Protein AF-A0A820P5U3-F1 (afdb_monomer_lite)

Secondary structure (DSSP, 8-state):
-EEEEEEEEE-TTSPEEEEEEEEETTTTEEEEEETTTTEEEEEE-SS---SS--TTPEEEEEEEEEETTEEEEEEEEEEEETTEEEEEEEETTTT--EEE--B----S--

Radius of gyration: 18.14 Å; chains: 1; bounding box: 48×29×45 Å

Structure (mmCIF, N/CA/C/O backbone):
data_AF-A0A820P5U3-F1
#
_entry.id   AF-A0A820P5U3-F1
#
loop_
_atom_site.group_PDB
_atom_site.id
_atom_site.type_symbol
_atom_site.label_atom_id
_atom_site.label_alt_id
_atom_site.label_comp_id
_atom_site.label_asym_id
_atom_site.label_entity_id
_atom_site.label_seq_id
_atom_site.pdbx_PDB_ins_code
_atom_site.Cartn_x
_atom_site.Cartn_y
_atom_site.Cartn_z
_atom_site.occupancy
_atom_site.B_iso_or_equiv
_atom_site.auth_seq_id
_atom_site.auth_comp_id
_atom_site.auth_asym_id
_atom_site.auth_atom_id
_atom_site.pdbx_PDB_model_num
ATOM 1 N N . MET A 1 1 ? -7.192 -11.761 3.696 1.00 58.06 1 MET A N 1
ATOM 2 C CA . MET A 1 1 ? -6.515 -11.404 4.955 1.00 58.06 1 MET A CA 1
ATOM 3 C C . MET A 1 1 ? -7.489 -10.558 5.762 1.00 58.06 1 MET A C 1
ATOM 5 O O . MET A 1 1 ? -8.264 -9.839 5.138 1.00 58.06 1 MET A O 1
ATOM 9 N N . VAL A 1 2 ? -7.524 -10.719 7.084 1.00 68.44 2 VAL A N 1
ATOM 10 C CA . VAL A 1 2 ? -8.300 -9.844 7.976 1.00 68.44 2 VAL A CA 1
ATOM 11 C C . VAL A 1 2 ? -7.289 -8.987 8.720 1.00 68.44 2 VAL A C 1
ATOM 13 O O . VAL A 1 2 ? -6.405 -9.534 9.375 1.00 68.44 2 VAL A O 1
ATOM 16 N N . GLY A 1 3 ? -7.370 -7.675 8.534 1.00 69.56 3 GLY A N 1
ATOM 17 C CA . GLY A 1 3 ? -6.572 -6.695 9.260 1.00 69.56 3 GLY A CA 1
ATOM 18 C C . GLY A 1 3 ? -7.402 -6.088 10.383 1.00 69.56 3 GLY A C 1
ATOM 19 O O . GLY A 1 3 ? -8.605 -5.895 10.227 1.00 69.56 3 GLY A O 1
ATOM 20 N N . MET A 1 4 ? -6.768 -5.791 11.512 1.00 78.75 4 MET A N 1
ATOM 21 C CA . MET A 1 4 ? -7.403 -5.076 12.615 1.00 78.75 4 MET A CA 1
ATOM 22 C C . MET A 1 4 ? -6.467 -3.974 13.087 1.00 78.75 4 MET A C 1
ATOM 24 O O . MET A 1 4 ? -5.281 -4.220 13.313 1.00 78.75 4 MET A O 1
ATOM 28 N N . ARG A 1 5 ? -6.998 -2.761 13.225 1.00 79.75 5 ARG A N 1
ATOM 29 C CA . ARG A 1 5 ? -6.281 -1.610 13.775 1.00 79.75 5 ARG A CA 1
ATOM 30 C C . ARG A 1 5 ? -7.189 -0.916 14.780 1.00 79.75 5 ARG A C 1
ATOM 32 O O . ARG A 1 5 ? -8.367 -0.713 14.507 1.00 79.75 5 ARG A O 1
ATOM 39 N N . GLY A 1 6 ? -6.640 -0.576 15.937 1.00 78.44 6 GLY A N 1
ATOM 40 C CA . GLY A 1 6 ? -7.326 0.207 16.960 1.00 78.44 6 GLY A CA 1
ATOM 41 C C . GLY A 1 6 ? -6.643 1.556 17.109 1.00 78.44 6 GLY A C 1
ATOM 42 O O . GLY A 1 6 ? -5.413 1.623 17.125 1.00 78.44 6 GLY A O 1
ATOM 43 N N . VAL A 1 7 ? -7.432 2.620 17.217 1.00 76.50 7 VAL A N 1
ATOM 44 C CA . VAL A 1 7 ? -6.942 3.946 17.591 1.00 76.50 7 VAL A CA 1
ATOM 45 C C . VAL A 1 7 ? -7.698 4.382 18.835 1.00 76.50 7 VAL A C 1
ATOM 47 O O . VAL A 1 7 ? -8.921 4.505 18.826 1.00 76.50 7 VAL A O 1
ATOM 50 N N . SER A 1 8 ? -6.951 4.626 19.906 1.00 78.31 8 SER A N 1
ATOM 51 C CA . SER A 1 8 ? -7.457 5.371 21.050 1.00 78.31 8 SER A CA 1
ATOM 52 C C . SER A 1 8 ? -7.161 6.846 20.834 1.00 78.31 8 SER A C 1
ATOM 54 O O . SER A 1 8 ? -6.002 7.214 20.636 1.00 78.31 8 SER A O 1
ATOM 56 N N . PHE A 1 9 ? -8.177 7.694 20.918 1.00 73.25 9 PHE A N 1
ATOM 57 C CA . PHE A 1 9 ? -8.007 9.140 20.851 1.00 73.25 9 PHE A CA 1
ATOM 58 C C . PHE A 1 9 ? -8.784 9.821 21.973 1.00 73.25 9 PHE A C 1
ATOM 60 O O . PHE A 1 9 ? -9.747 9.287 22.517 1.00 73.25 9 PHE A O 1
ATOM 67 N N . THR A 1 10 ? -8.333 11.016 22.336 1.00 72.12 10 THR A N 1
ATOM 68 C CA . THR A 1 10 ? -9.000 11.855 23.328 1.00 72.12 10 THR A CA 1
ATOM 69 C C . THR A 1 10 ? -9.474 13.105 22.612 1.00 72.12 10 THR A C 1
ATOM 71 O O . THR A 1 10 ? -8.651 13.882 22.126 1.00 72.12 10 THR A O 1
ATOM 74 N N . ILE A 1 11 ? -10.788 13.302 22.532 1.00 69.06 11 ILE A N 1
ATOM 75 C CA . ILE A 1 11 ? -11.342 14.579 22.081 1.00 69.06 11 ILE A CA 1
ATOM 76 C C . ILE A 1 11 ? -11.188 15.572 23.248 1.00 69.06 11 ILE A C 1
ATOM 78 O O . ILE A 1 11 ? -11.512 15.218 24.386 1.00 69.06 11 ILE A O 1
ATOM 82 N N . PRO A 1 12 ? -10.667 16.795 23.029 1.00 64.12 12 PRO A N 1
ATOM 83 C CA . PRO A 1 12 ? -10.540 17.787 24.093 1.00 64.12 12 PRO A CA 1
ATOM 84 C C . PRO A 1 12 ? -11.873 17.991 24.829 1.00 64.12 12 PRO A C 1
ATOM 86 O O . PRO A 1 12 ? -12.902 18.218 24.198 1.00 64.12 12 PRO A O 1
ATOM 89 N N . ASN A 1 13 ? -11.842 17.916 26.163 1.00 72.75 13 ASN A N 1
ATOM 90 C CA . ASN A 1 13 ? -13.011 17.978 27.057 1.00 72.75 13 ASN A CA 1
ATOM 91 C C . ASN A 1 13 ? -14.000 16.797 26.962 1.00 72.75 13 ASN A C 1
ATOM 93 O O . ASN A 1 13 ? -15.119 16.910 27.461 1.00 72.75 13 ASN A O 1
ATOM 97 N N . GLN A 1 14 ? -13.610 15.665 26.374 1.00 68.88 14 GLN A N 1
ATOM 98 C CA . GLN A 1 14 ? -14.405 14.434 26.378 1.00 68.88 14 GLN A CA 1
ATOM 99 C C . GLN A 1 14 ? -13.619 13.246 26.944 1.00 68.88 14 GLN A C 1
ATOM 101 O O . GLN A 1 14 ? -12.411 13.315 27.186 1.00 68.88 14 GLN A O 1
ATOM 106 N N . GLN A 1 15 ? -14.339 12.152 27.198 1.00 72.31 15 GLN A N 1
ATOM 107 C CA . GLN A 1 15 ? -13.735 10.880 27.569 1.00 72.31 15 GLN A CA 1
ATOM 108 C C . GLN A 1 15 ? -12.854 10.345 26.432 1.00 72.31 15 GLN A C 1
ATOM 110 O O . GLN A 1 15 ? -13.000 10.706 25.266 1.00 72.31 15 GLN A O 1
ATOM 115 N N . LYS A 1 16 ? -11.891 9.502 26.806 1.00 75.56 16 LYS A N 1
ATOM 116 C CA . LYS A 1 16 ? -11.066 8.760 25.857 1.00 75.56 16 LYS A CA 1
ATOM 117 C C . LYS A 1 16 ? -11.971 7.802 25.080 1.00 75.56 16 LYS A C 1
ATOM 119 O O . LYS A 1 16 ? -12.568 6.939 25.715 1.00 75.56 16 LYS A O 1
ATOM 124 N N . SER A 1 17 ? -11.979 7.921 23.757 1.00 75.88 17 SER A N 1
ATOM 125 C CA . SER A 1 17 ? -12.709 7.024 22.865 1.00 75.88 17 SER A CA 1
ATOM 126 C C . SER A 1 17 ? -11.787 5.999 22.230 1.00 75.88 17 SER A C 1
ATOM 128 O O . SER A 1 17 ? -10.643 6.296 21.861 1.00 75.88 17 SER A O 1
ATOM 130 N N . ASN A 1 18 ? -12.303 4.781 22.089 1.00 83.75 18 ASN A N 1
ATOM 131 C CA . ASN A 1 18 ? -11.656 3.712 21.344 1.00 83.75 18 ASN A CA 1
ATOM 132 C C . ASN A 1 18 ? -12.455 3.423 20.078 1.00 83.75 18 ASN A C 1
ATOM 134 O O . ASN A 1 18 ? -13.638 3.082 20.131 1.00 83.75 18 ASN A O 1
ATOM 138 N N . LEU A 1 19 ? -11.771 3.514 18.942 1.00 85.94 19 LEU A N 1
ATOM 139 C CA . LEU A 1 19 ? -12.329 3.156 17.652 1.00 85.94 19 LEU A CA 1
ATOM 140 C C . LEU A 1 19 ? -11.510 2.021 17.044 1.00 85.94 19 LEU A C 1
ATOM 142 O O . LEU A 1 19 ? -10.288 2.117 16.896 1.00 85.94 19 LEU A O 1
ATOM 146 N N . TRP A 1 20 ? -12.197 0.943 16.682 1.00 86.44 20 TRP A N 1
ATOM 147 C CA . TRP A 1 20 ? -11.599 -0.199 16.002 1.00 86.44 20 TRP A CA 1
ATOM 148 C C . TRP A 1 20 ? -12.031 -0.232 14.553 1.00 86.44 20 TRP A C 1
ATOM 150 O O . TRP A 1 20 ? -13.212 -0.097 14.246 1.00 86.44 20 TRP A O 1
ATOM 160 N N . ILE A 1 21 ? -11.074 -0.478 13.670 1.00 85.12 21 ILE A N 1
ATOM 161 C CA . ILE A 1 21 ? -11.311 -0.712 12.254 1.00 85.12 21 ILE A CA 1
ATOM 162 C C . ILE A 1 21 ? -10.873 -2.142 11.953 1.00 85.12 21 ILE A C 1
ATOM 164 O O . ILE A 1 21 ? -9.707 -2.508 12.135 1.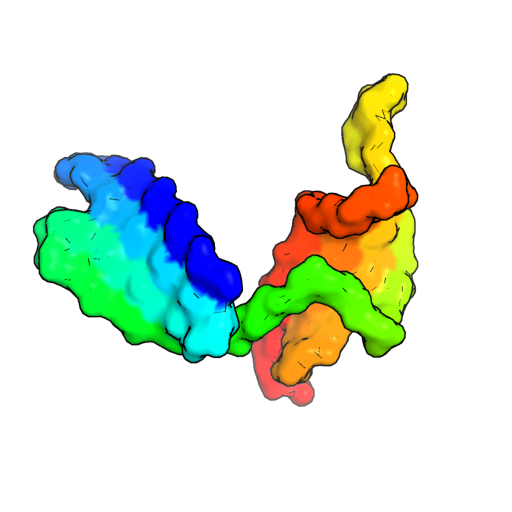00 85.12 21 ILE A O 1
ATOM 168 N N . ILE A 1 22 ? -11.823 -2.959 11.508 1.00 86.31 22 ILE A N 1
ATOM 169 C CA . ILE A 1 22 ? -11.602 -4.335 11.068 1.00 86.31 22 ILE A CA 1
ATOM 170 C C . ILE A 1 22 ? -11.831 -4.384 9.565 1.00 86.31 22 ILE A C 1
ATOM 172 O O . ILE A 1 22 ? -12.936 -4.138 9.087 1.00 86.31 22 ILE A O 1
ATOM 176 N N . GLU A 1 23 ? -10.802 -4.752 8.818 1.00 82.88 23 GLU A N 1
ATOM 177 C CA . GLU A 1 23 ? -10.837 -4.810 7.361 1.00 82.88 23 GLU A CA 1
ATOM 178 C C . GLU A 1 23 ? -10.782 -6.267 6.908 1.00 82.88 23 GLU A C 1
ATOM 180 O O . GLU A 1 23 ? -9.786 -6.971 7.097 1.00 82.88 23 GLU A O 1
ATOM 185 N N . ASN A 1 24 ? -11.856 -6.739 6.278 1.00 79.19 24 ASN A N 1
ATOM 186 C CA . ASN A 1 24 ? -11.890 -8.034 5.620 1.00 79.19 24 ASN A CA 1
ATOM 187 C C . ASN A 1 24 ? -11.696 -7.855 4.114 1.00 79.19 24 ASN A C 1
ATOM 189 O O . ASN A 1 24 ? -12.638 -7.662 3.342 1.00 79.19 24 ASN A O 1
ATOM 193 N N . ILE A 1 25 ? -10.441 -8.005 3.699 1.00 72.44 25 ILE A N 1
ATOM 194 C CA . ILE A 1 25 ? -10.008 -7.855 2.308 1.00 72.44 25 ILE A CA 1
ATOM 195 C C . ILE A 1 25 ? -10.658 -8.903 1.395 1.00 72.44 25 ILE A C 1
ATOM 197 O O . ILE A 1 25 ? -10.928 -8.622 0.232 1.00 72.44 25 ILE A O 1
ATOM 201 N N . LYS A 1 26 ? -10.939 -10.115 1.903 1.00 69.62 26 LYS A N 1
ATOM 202 C CA . LYS A 1 26 ? -11.558 -11.175 1.084 1.00 69.62 26 LYS A CA 1
ATOM 203 C C . LYS A 1 26 ? -12.976 -10.797 0.663 1.00 69.62 26 LYS A C 1
ATOM 205 O O . LYS A 1 26 ? -13.395 -11.142 -0.434 1.00 69.62 26 LYS A O 1
ATOM 210 N N . THR A 1 27 ? -13.700 -10.113 1.544 1.00 77.56 27 THR A N 1
ATOM 211 C CA . THR A 1 27 ? -15.097 -9.732 1.320 1.00 77.56 27 THR A CA 1
ATOM 212 C C . THR A 1 27 ? -15.256 -8.277 0.878 1.00 77.56 27 THR A C 1
ATOM 214 O O . THR A 1 27 ? -16.376 -7.862 0.597 1.00 77.56 27 THR A O 1
ATOM 217 N N . GLY A 1 28 ? -14.171 -7.493 0.854 1.00 74.31 28 GLY A N 1
ATOM 218 C CA . GLY A 1 28 ? -14.213 -6.056 0.571 1.00 74.31 28 GLY A CA 1
ATOM 219 C C . GLY A 1 28 ? -15.051 -5.284 1.592 1.00 74.31 28 GLY A C 1
ATOM 220 O O . GLY A 1 28 ? -15.789 -4.381 1.213 1.00 74.31 28 GLY A O 1
ATOM 221 N N . GLN A 1 29 ? -15.014 -5.687 2.865 1.00 83.38 29 GLN A N 1
ATOM 222 C CA . GLN A 1 29 ? -15.827 -5.083 3.927 1.00 83.38 29 GLN A CA 1
ATOM 223 C C . GLN A 1 29 ? -14.937 -4.483 5.008 1.00 83.38 29 GLN A C 1
ATOM 225 O O . GLN A 1 29 ? -13.978 -5.130 5.430 1.00 83.38 29 GLN A O 1
ATOM 230 N N . THR A 1 30 ? -15.321 -3.312 5.500 1.00 86.25 30 THR A N 1
ATOM 231 C CA . THR A 1 30 ? -14.764 -2.693 6.700 1.00 86.25 30 THR A CA 1
ATOM 232 C C . THR A 1 30 ? -15.839 -2.598 7.767 1.00 86.25 30 THR A C 1
ATOM 234 O O . THR A 1 30 ? -16.998 -2.287 7.485 1.00 86.25 30 THR A O 1
ATOM 237 N N . TYR A 1 31 ? -15.443 -2.877 9.001 1.00 88.62 31 TYR A N 1
ATOM 238 C CA . TYR A 1 31 ? -16.267 -2.716 10.183 1.00 88.62 31 TYR A CA 1
ATOM 239 C C . TYR A 1 31 ? -15.601 -1.704 11.100 1.00 88.62 31 TYR A C 1
ATOM 241 O O . TYR A 1 31 ? -14.453 -1.898 11.499 1.00 88.62 31 TYR A O 1
ATOM 249 N N . THR A 1 32 ? -16.329 -0.649 11.440 1.00 89.62 32 THR A N 1
ATOM 250 C CA . THR A 1 32 ? -15.908 0.338 12.430 1.00 89.62 32 THR A CA 1
ATOM 251 C C . THR A 1 32 ? -16.680 0.082 13.712 1.00 89.62 32 THR A C 1
ATOM 253 O O . THR A 1 32 ? -17.911 0.118 13.702 1.00 89.62 32 THR A O 1
ATOM 256 N N . ILE A 1 33 ? -15.977 -0.207 14.801 1.00 91.62 33 ILE A N 1
ATOM 257 C CA . ILE A 1 33 ? -16.566 -0.405 16.125 1.00 91.62 33 ILE A CA 1
ATOM 258 C C . ILE A 1 33 ? -16.221 0.814 16.966 1.00 91.62 33 ILE A C 1
ATOM 260 O O . ILE A 1 33 ? -15.046 1.091 17.208 1.00 91.62 33 ILE A O 1
ATOM 264 N N . ASP A 1 34 ? -17.260 1.516 17.393 1.00 88.94 34 ASP A N 1
ATOM 265 C CA . ASP A 1 34 ? -17.185 2.578 18.385 1.00 88.94 34 ASP A CA 1
ATOM 266 C C . ASP A 1 34 ? -17.547 1.967 19.744 1.00 88.94 34 ASP A C 1
ATOM 268 O O . ASP A 1 34 ? -18.691 1.544 19.959 1.00 88.94 34 ASP A O 1
ATOM 272 N N . GLU A 1 35 ? -16.556 1.833 20.631 1.00 86.62 35 GLU A N 1
ATOM 273 C CA . GLU A 1 35 ? -16.768 1.207 21.942 1.00 86.62 35 GLU A CA 1
ATOM 274 C C . GLU A 1 35 ? -17.633 2.059 22.872 1.00 86.62 35 GLU A C 1
ATOM 276 O O . GLU A 1 35 ? -18.381 1.502 23.681 1.00 86.62 35 GLU A O 1
ATOM 281 N N . ASP A 1 36 ? -17.573 3.382 22.733 1.00 84.12 36 ASP A N 1
ATOM 282 C CA . ASP A 1 36 ? -18.270 4.311 23.618 1.00 84.12 36 ASP A CA 1
ATOM 283 C C . ASP A 1 36 ? -19.754 4.362 23.270 1.00 84.12 36 ASP A C 1
ATOM 285 O O . ASP A 1 36 ? -20.620 4.240 24.140 1.00 84.12 36 ASP A O 1
ATOM 289 N N . GLU A 1 37 ? -20.062 4.465 21.975 1.00 85.38 37 GLU A N 1
ATOM 290 C CA . GLU A 1 37 ? -21.441 4.443 21.494 1.00 85.38 37 GLU A CA 1
ATOM 291 C C . GLU A 1 37 ? -22.035 3.027 21.452 1.00 85.38 37 GLU A C 1
ATOM 293 O O . GLU A 1 37 ? -23.241 2.872 21.240 1.00 85.38 37 GLU A O 1
ATOM 298 N N . LYS A 1 38 ? -21.208 1.987 21.643 1.00 87.56 38 LYS A N 1
ATOM 299 C CA . LYS A 1 38 ? -21.562 0.569 21.446 1.00 87.56 38 LYS A CA 1
ATOM 300 C C . LYS A 1 38 ? -22.186 0.311 20.075 1.00 87.56 38 LYS A C 1
ATOM 302 O O . LYS A 1 38 ? -23.125 -0.479 19.939 1.00 87.56 38 LYS A O 1
ATOM 307 N N . LYS A 1 39 ? -21.671 0.985 19.047 1.00 90.12 39 LYS A N 1
ATOM 308 C CA . LYS A 1 39 ? -22.166 0.875 17.673 1.00 90.12 39 LYS A CA 1
ATOM 309 C C . LYS A 1 39 ? -21.145 0.202 16.776 1.00 90.12 39 LYS A C 1
ATOM 311 O O . LYS A 1 39 ? -19.936 0.356 16.930 1.00 90.12 39 LYS A O 1
ATOM 316 N N . CYS A 1 40 ? -21.666 -0.534 15.802 1.00 90.94 40 CYS A N 1
ATOM 317 C CA . CYS A 1 40 ? -20.880 -1.126 14.736 1.00 90.94 40 CYS A CA 1
ATOM 318 C C . CYS A 1 40 ? -21.409 -0.620 13.398 1.00 90.94 40 CYS A C 1
ATOM 320 O O . CYS A 1 40 ? -22.589 -0.781 13.081 1.00 90.94 40 CYS A O 1
ATOM 322 N N . TYR A 1 41 ? -20.522 -0.020 12.619 1.00 90.44 41 TYR A N 1
ATOM 323 C CA . TYR A 1 41 ? -20.797 0.465 11.279 1.00 90.44 41 TYR A CA 1
ATOM 324 C C . TYR A 1 41 ? -20.132 -0.465 10.274 1.00 90.44 41 TYR A C 1
ATOM 326 O O . TYR A 1 41 ? -18.988 -0.874 10.462 1.00 90.44 41 TYR A O 1
ATOM 334 N N . LYS A 1 42 ? -20.844 -0.795 9.19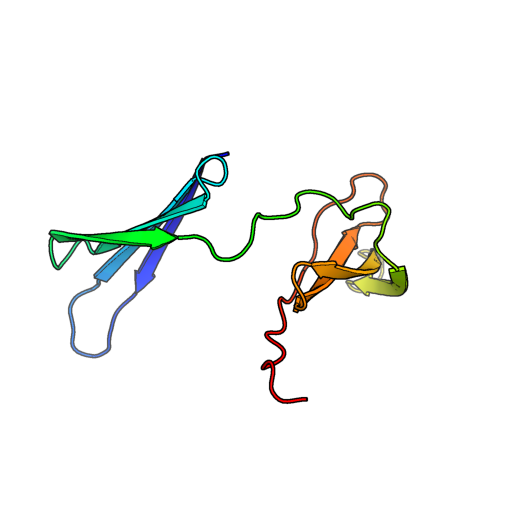9 1.00 91.44 42 LYS A N 1
ATOM 335 C CA . LYS A 1 42 ? -20.337 -1.626 8.108 1.00 91.44 42 LYS A CA 1
ATOM 336 C C . LYS A 1 42 ? -20.274 -0.793 6.836 1.00 91.44 42 LYS A C 1
ATOM 338 O O . LYS A 1 42 ? -21.272 -0.183 6.459 1.00 91.44 42 LYS A O 1
ATOM 343 N N . SER A 1 43 ? -19.132 -0.808 6.163 1.00 85.62 43 SER A N 1
ATOM 344 C CA . SER A 1 43 ? -18.930 -0.155 4.871 1.00 85.62 43 SER A CA 1
ATOM 345 C C . SER A 1 43 ? -18.197 -1.076 3.897 1.00 85.62 43 SER A C 1
ATOM 347 O O . SER A 1 43 ? -17.533 -2.038 4.287 1.00 85.62 43 SER A O 1
ATOM 349 N N . SER A 1 44 ? -18.341 -0.806 2.602 1.00 82.19 44 SER A N 1
ATOM 350 C CA . SER A 1 44 ? -17.537 -1.452 1.566 1.00 82.19 44 SER A CA 1
ATOM 351 C C . SER A 1 44 ? -16.162 -0.798 1.483 1.00 82.19 44 SER A C 1
ATOM 353 O O . SER A 1 44 ? -16.065 0.429 1.498 1.00 82.19 44 SER A O 1
ATOM 355 N N . ILE A 1 45 ? -15.114 -1.603 1.324 1.00 71.25 45 ILE A N 1
ATOM 356 C CA . ILE A 1 45 ? -13.784 -1.103 0.975 1.00 71.25 45 ILE A CA 1
ATOM 357 C C . ILE A 1 45 ? -13.833 -0.717 -0.509 1.00 71.25 45 ILE A C 1
ATOM 359 O O . ILE A 1 45 ? -14.064 -1.602 -1.336 1.00 71.25 45 ILE A O 1
ATOM 363 N N . PRO A 1 46 ? -13.623 0.562 -0.867 1.00 60.28 46 PRO A N 1
ATOM 364 C CA . PRO A 1 46 ? -13.712 0.999 -2.258 1.00 60.28 46 PRO A CA 1
ATOM 365 C C . PRO A 1 46 ? -12.589 0.426 -3.134 1.00 60.28 46 PRO A C 1
ATOM 367 O O . PRO A 1 46 ? -12.716 0.420 -4.350 1.00 60.28 46 PRO A O 1
ATOM 370 N N . ILE A 1 47 ? -11.496 -0.066 -2.542 1.00 59.88 47 ILE A N 1
ATOM 371 C CA . ILE A 1 47 ? -10.300 -0.487 -3.275 1.00 59.88 47 ILE A CA 1
ATOM 372 C C . ILE A 1 47 ? -9.792 -1.810 -2.704 1.00 59.88 47 ILE A C 1
ATOM 374 O O . ILE A 1 47 ? -9.457 -1.908 -1.523 1.00 59.88 47 ILE A O 1
ATOM 378 N N . LYS A 1 48 ? -9.703 -2.850 -3.540 1.00 56.06 48 LYS A N 1
ATOM 379 C CA . LYS A 1 48 ? -8.981 -4.066 -3.151 1.00 56.06 48 LYS A CA 1
ATOM 380 C C . LYS A 1 48 ? -7.510 -3.691 -2.949 1.00 56.06 48 LYS A C 1
ATOM 382 O O . LYS A 1 48 ? -6.907 -3.188 -3.894 1.00 56.06 48 LYS A O 1
ATOM 387 N N . PRO A 1 49 ? -6.909 -3.945 -1.775 1.00 54.41 49 PRO A N 1
ATOM 388 C CA . PRO A 1 49 ? -5.485 -3.724 -1.601 1.00 54.41 49 PRO A CA 1
ATOM 389 C C . PRO A 1 49 ? -4.737 -4.582 -2.613 1.00 54.41 49 PRO A C 1
ATOM 391 O O . PRO A 1 49 ? -4.878 -5.810 -2.646 1.00 54.41 49 PRO A O 1
ATOM 394 N N . VAL A 1 50 ? -3.971 -3.918 -3.471 1.00 55.62 50 VAL A N 1
ATOM 395 C CA . VAL A 1 50 ? -3.078 -4.600 -4.392 1.00 55.62 50 VAL A CA 1
ATOM 396 C C . VAL A 1 50 ? -1.827 -4.935 -3.593 1.00 55.62 50 VAL A C 1
ATOM 398 O O . VAL A 1 50 ? -1.030 -4.065 -3.260 1.00 55.62 50 VAL A O 1
ATOM 401 N N . ASN A 1 51 ? -1.702 -6.203 -3.205 1.00 57.06 51 ASN A N 1
ATOM 402 C CA . ASN A 1 51 ? -0.583 -6.674 -2.382 1.00 57.06 51 ASN A CA 1
ATOM 403 C C . ASN A 1 51 ? 0.752 -6.709 -3.144 1.00 57.06 51 ASN A C 1
ATOM 405 O O . ASN A 1 51 ? 1.796 -6.924 -2.535 1.00 57.06 51 ASN A O 1
ATOM 409 N N . CYS A 1 52 ? 0.720 -6.538 -4.464 1.00 68.62 52 CYS A N 1
ATOM 410 C CA . CYS A 1 52 ? 1.883 -6.579 -5.338 1.00 68.62 52 CYS A CA 1
ATOM 411 C C . CYS A 1 52 ? 1.769 -5.467 -6.381 1.00 68.62 52 CYS A C 1
ATOM 413 O O . CYS A 1 52 ? 0.666 -5.037 -6.708 1.00 68.62 52 CYS A O 1
ATOM 415 N N . ILE A 1 53 ? 2.892 -5.021 -6.936 1.00 78.19 53 ILE A N 1
ATOM 416 C CA . ILE A 1 53 ? 2.859 -4.172 -8.128 1.00 78.19 53 ILE A CA 1
ATOM 417 C C . ILE A 1 53 ? 2.329 -5.039 -9.281 1.00 78.19 53 ILE A C 1
ATOM 419 O O . ILE A 1 53 ? 2.899 -6.103 -9.522 1.00 78.19 53 ILE A O 1
ATOM 423 N N . PRO A 1 54 ? 1.230 -4.658 -9.952 1.00 77.75 54 PRO A N 1
ATOM 424 C CA . PRO A 1 54 ? 0.705 -5.437 -11.066 1.00 77.75 54 PRO A CA 1
ATOM 425 C C . PRO A 1 54 ? 1.605 -5.294 -12.297 1.00 77.75 54 PRO A C 1
ATOM 427 O O . PRO A 1 54 ? 2.212 -4.246 -12.498 1.00 77.75 54 PRO A O 1
ATOM 430 N N . ASP A 1 55 ? 1.615 -6.299 -13.174 1.00 83.00 55 ASP A N 1
ATOM 431 C CA . ASP A 1 55 ? 2.421 -6.286 -14.410 1.00 83.00 55 ASP A CA 1
ATOM 432 C C . ASP A 1 55 ? 2.047 -5.142 -15.368 1.00 83.00 55 ASP A C 1
ATOM 434 O O . ASP A 1 55 ? 2.831 -4.747 -16.227 1.00 83.00 55 ASP A O 1
ATOM 438 N N . THR A 1 56 ? 0.841 -4.589 -15.221 1.00 84.69 56 THR A N 1
ATOM 439 C CA . THR A 1 56 ? 0.354 -3.431 -15.982 1.00 84.69 56 THR A CA 1
ATOM 440 C C . THR A 1 56 ? 0.836 -2.093 -15.422 1.00 84.69 56 THR A C 1
ATOM 442 O O . THR A 1 56 ? 0.503 -1.044 -15.976 1.00 84.69 56 THR A O 1
ATOM 445 N N . ALA A 1 57 ? 1.551 -2.089 -14.295 1.00 87.06 57 ALA A N 1
ATOM 446 C CA . ALA A 1 57 ? 2.070 -0.867 -13.709 1.00 87.06 57 ALA A CA 1
ATOM 447 C C . ALA A 1 57 ? 3.185 -0.281 -14.579 1.00 87.06 57 ALA A C 1
ATOM 449 O O . ALA A 1 57 ? 3.989 -0.990 -15.179 1.00 87.06 57 ALA A O 1
ATOM 450 N N . THR A 1 58 ? 3.260 1.044 -14.611 1.00 91.88 58 THR A N 1
ATOM 451 C CA . THR A 1 58 ? 4.317 1.755 -15.325 1.00 91.88 58 THR A CA 1
ATOM 452 C C . THR A 1 58 ? 5.338 2.279 -14.328 1.00 91.88 58 THR A C 1
ATOM 454 O O . THR A 1 58 ? 4.994 2.940 -13.343 1.00 91.88 58 THR A O 1
ATOM 457 N N . TYR A 1 59 ? 6.607 1.973 -14.586 1.00 92.25 59 TYR A N 1
ATOM 458 C CA . TYR A 1 59 ? 7.720 2.464 -13.785 1.00 92.25 59 TYR A CA 1
ATOM 459 C C . TYR A 1 59 ? 7.819 3.988 -13.889 1.00 92.25 59 TYR A C 1
ATOM 461 O O . TYR A 1 59 ? 7.769 4.541 -14.988 1.00 92.25 59 TYR A O 1
ATOM 469 N N . LEU A 1 60 ? 7.989 4.661 -12.750 1.00 91.88 60 LEU A N 1
ATOM 470 C CA . LEU A 1 60 ? 8.208 6.107 -12.712 1.00 91.88 60 LEU A CA 1
ATOM 471 C C . LEU A 1 60 ? 9.668 6.446 -12.466 1.00 91.88 60 LEU A C 1
ATOM 473 O O . LEU A 1 60 ? 10.323 7.061 -13.302 1.00 91.88 60 LEU A O 1
ATOM 477 N N . HIS A 1 61 ? 10.159 6.092 -11.283 1.00 91.62 61 HIS A N 1
ATOM 478 C CA . HIS A 1 61 ? 11.475 6.507 -10.815 1.00 91.62 61 HIS A CA 1
ATOM 479 C C . HIS A 1 61 ? 11.932 5.661 -9.629 1.00 91.62 61 HIS A C 1
ATOM 481 O O . HIS A 1 61 ? 11.130 4.983 -8.979 1.00 91.62 61 HIS A O 1
ATOM 487 N N . SER A 1 62 ? 13.227 5.763 -9.344 1.00 93.25 62 SER A N 1
ATOM 488 C CA . SER A 1 62 ? 13.870 5.183 -8.174 1.00 93.25 62 SER A CA 1
ATOM 489 C C . SER A 1 62 ? 14.184 6.293 -7.174 1.00 93.25 62 SER A C 1
ATOM 491 O O . SER A 1 62 ? 14.471 7.428 -7.560 1.00 93.25 62 SER A O 1
ATOM 493 N N . SER A 1 63 ? 14.103 5.988 -5.887 1.00 90.38 63 SER A N 1
ATOM 494 C CA . SER A 1 63 ? 14.390 6.916 -4.797 1.00 90.38 63 SER A CA 1
ATOM 495 C C . SER A 1 63 ? 15.217 6.233 -3.723 1.00 90.38 63 SER A C 1
ATOM 497 O O . SER A 1 63 ? 15.095 5.032 -3.489 1.00 90.38 63 SER A O 1
ATOM 499 N N . THR A 1 64 ? 16.040 7.024 -3.045 1.00 91.62 64 THR A N 1
ATOM 500 C CA . THR A 1 64 ? 16.830 6.568 -1.906 1.00 91.62 64 THR A CA 1
ATOM 501 C C . THR A 1 64 ? 16.271 7.190 -0.636 1.00 91.62 64 THR A C 1
ATOM 503 O O . THR A 1 64 ? 16.215 8.412 -0.512 1.00 91.62 64 THR A O 1
ATOM 506 N N . TYR A 1 65 ? 15.870 6.349 0.310 1.00 85.38 65 TYR A N 1
ATOM 507 C CA . TYR A 1 65 ? 15.396 6.757 1.628 1.00 85.38 65 TYR A CA 1
ATOM 508 C C . TYR A 1 65 ? 16.489 6.532 2.669 1.00 85.38 65 TYR A C 1
ATOM 510 O O . TYR A 1 65 ? 17.153 5.499 2.651 1.00 85.38 65 TYR A O 1
ATOM 518 N N . GLY A 1 66 ? 16.648 7.466 3.605 1.00 86.44 66 GLY A N 1
ATOM 519 C CA . GLY A 1 66 ? 17.617 7.364 4.699 1.00 86.44 66 GLY A CA 1
ATOM 520 C C . GLY A 1 66 ? 18.811 8.309 4.557 1.00 86.44 66 GLY A C 1
ATOM 521 O O . GLY A 1 66 ? 18.776 9.259 3.778 1.00 86.44 66 GLY A O 1
ATOM 522 N N . TYR A 1 67 ? 19.849 8.087 5.364 1.00 88.06 67 TYR A N 1
ATOM 523 C CA . TYR A 1 67 ? 21.009 8.979 5.468 1.00 88.06 67 TYR A CA 1
ATOM 524 C C . TYR A 1 67 ? 22.290 8.196 5.777 1.00 88.06 67 TYR A C 1
ATOM 526 O O . TYR A 1 67 ? 22.268 7.246 6.565 1.00 88.06 67 TYR A O 1
ATOM 534 N N . GLY A 1 68 ? 23.411 8.615 5.179 1.00 88.00 68 GLY A N 1
ATOM 535 C CA . GLY A 1 68 ? 24.712 7.961 5.346 1.00 88.00 68 GLY A CA 1
ATOM 536 C C . GLY A 1 68 ? 24.669 6.498 4.909 1.00 88.00 68 GLY A C 1
ATOM 537 O O . GLY A 1 68 ? 24.143 6.189 3.844 1.00 88.00 68 GLY A O 1
ATOM 538 N N . ASP A 1 69 ? 25.166 5.606 5.758 1.00 89.50 69 ASP A N 1
ATOM 539 C CA . ASP A 1 69 ? 25.301 4.169 5.473 1.00 89.50 69 ASP A CA 1
ATOM 540 C C . ASP A 1 69 ? 23.972 3.402 5.609 1.00 89.50 69 ASP A C 1
ATOM 542 O O . ASP A 1 69 ? 23.895 2.206 5.330 1.00 89.50 69 ASP A O 1
ATOM 546 N N . LYS A 1 70 ? 22.909 4.074 6.069 1.00 86.19 70 LYS A N 1
ATOM 547 C CA . LYS A 1 70 ? 21.578 3.491 6.271 1.00 86.19 70 LYS A CA 1
ATOM 548 C C . LYS A 1 70 ? 20.633 4.011 5.204 1.00 86.19 70 LYS A C 1
ATOM 550 O O . LYS A 1 70 ? 19.805 4.885 5.465 1.00 86.19 70 LYS A O 1
ATOM 555 N N . GLN A 1 71 ? 20.801 3.483 3.998 1.00 88.88 71 GLN A N 1
ATOM 556 C CA . GLN A 1 71 ? 19.996 3.830 2.836 1.00 88.88 71 GLN A CA 1
ATOM 557 C C . GLN A 1 71 ? 19.190 2.630 2.348 1.00 88.88 71 GLN A C 1
ATOM 559 O O . GLN A 1 71 ? 19.675 1.502 2.328 1.00 88.88 71 GLN A O 1
ATOM 564 N N . ILE A 1 72 ? 17.960 2.899 1.929 1.00 87.50 72 ILE A N 1
ATOM 565 C CA . ILE A 1 72 ? 17.070 1.945 1.278 1.00 87.50 72 ILE A CA 1
ATOM 566 C C . ILE A 1 72 ? 16.804 2.480 -0.121 1.00 87.50 72 ILE A C 1
ATOM 568 O O . ILE A 1 72 ? 16.296 3.591 -0.276 1.00 87.50 72 ILE A O 1
ATOM 572 N N . MET A 1 73 ? 17.142 1.693 -1.139 1.00 91.44 73 MET A N 1
ATOM 573 C CA . MET A 1 73 ? 16.709 1.981 -2.501 1.00 91.44 73 MET A CA 1
ATOM 574 C C . MET A 1 73 ? 15.284 1.482 -2.697 1.00 91.44 73 MET A C 1
ATOM 576 O O . MET A 1 73 ? 14.934 0.382 -2.263 1.00 91.44 73 MET A O 1
ATOM 580 N N . ALA A 1 74 ? 14.478 2.278 -3.379 1.00 90.94 74 ALA A N 1
ATOM 581 C CA . ALA A 1 74 ? 13.082 1.992 -3.622 1.00 90.94 74 ALA A CA 1
ATOM 582 C C . ALA A 1 74 ? 12.702 2.354 -5.049 1.00 90.94 74 ALA A C 1
ATOM 584 O O . ALA A 1 74 ? 13.194 3.339 -5.594 1.00 90.94 74 ALA A O 1
ATOM 585 N N . ASP A 1 75 ? 11.778 1.596 -5.621 1.00 91.38 75 ASP A N 1
ATOM 586 C CA . ASP A 1 75 ? 11.208 1.884 -6.927 1.00 91.38 75 ASP A CA 1
ATOM 587 C C . ASP A 1 75 ? 9.741 2.250 -6.775 1.00 91.38 75 ASP A C 1
ATOM 589 O O . ASP A 1 75 ? 8.995 1.605 -6.035 1.00 91.38 75 ASP A O 1
ATOM 593 N N . THR A 1 76 ? 9.335 3.299 -7.484 1.00 89.12 76 THR A N 1
ATOM 594 C CA . THR A 1 76 ? 7.949 3.753 -7.513 1.00 89.12 76 THR A CA 1
ATOM 595 C C . THR A 1 76 ? 7.339 3.490 -8.875 1.00 89.12 76 THR A C 1
ATOM 597 O O . THR A 1 76 ? 7.911 3.826 -9.916 1.00 89.12 76 THR A O 1
ATOM 600 N N . TRP A 1 77 ? 6.138 2.940 -8.836 1.00 88.69 77 TRP A N 1
ATOM 601 C CA . TRP A 1 77 ? 5.315 2.601 -9.981 1.00 88.69 77 TRP A CA 1
ATOM 602 C C . TRP A 1 77 ? 3.982 3.324 -9.858 1.00 88.69 77 TRP A C 1
ATOM 604 O O . TRP A 1 77 ? 3.512 3.557 -8.741 1.00 88.69 77 TRP A O 1
ATOM 614 N N . TYR A 1 78 ? 3.358 3.652 -10.985 1.00 87.88 78 TYR A N 1
ATOM 615 C CA . TYR A 1 78 ? 1.944 4.017 -10.988 1.00 87.88 78 TYR A CA 1
ATOM 616 C C . TYR A 1 78 ? 1.112 2.962 -11.697 1.00 87.88 78 TYR A C 1
ATOM 618 O O . TYR A 1 78 ? 1.558 2.303 -12.638 1.00 87.88 78 TYR A O 1
ATOM 626 N N . VAL A 1 79 ? -0.122 2.824 -11.236 1.00 82.06 79 VAL A N 1
ATOM 627 C CA . VAL A 1 79 ? -1.126 1.947 -11.818 1.00 82.06 79 VAL A CA 1
ATOM 628 C C . VAL A 1 79 ? -2.456 2.684 -11.862 1.00 82.06 79 VAL A C 1
ATOM 630 O O . VAL A 1 79 ? -2.843 3.358 -10.910 1.00 82.06 79 VAL A O 1
ATOM 633 N N . ASN A 1 80 ? -3.160 2.556 -12.981 1.00 79.38 80 ASN A N 1
ATOM 634 C CA . ASN A 1 80 ? -4.545 2.983 -13.086 1.00 79.38 80 ASN A CA 1
ATOM 635 C C . ASN A 1 80 ? -5.445 1.792 -12.730 1.00 79.38 80 ASN A C 1
ATOM 637 O O . ASN A 1 80 ? -5.409 0.771 -13.417 1.00 79.38 80 ASN A O 1
ATOM 641 N N . ILE A 1 81 ? -6.198 1.905 -11.637 1.00 73.44 81 ILE A N 1
ATOM 642 C CA . ILE A 1 81 ? -7.164 0.897 -11.191 1.00 73.44 81 ILE A CA 1
ATOM 643 C C . ILE A 1 81 ? -8.516 1.585 -11.137 1.00 73.44 81 ILE A C 1
ATOM 645 O O . ILE A 1 81 ? -8.675 2.540 -10.384 1.00 73.44 81 ILE A O 1
ATOM 649 N N . ASP A 1 82 ? -9.473 1.108 -11.932 1.00 73.00 82 ASP A N 1
ATOM 650 C CA . ASP A 1 82 ? -10.844 1.628 -11.947 1.00 73.00 82 ASP A CA 1
ATOM 651 C C . ASP A 1 82 ? -10.907 3.164 -12.092 1.00 73.00 82 ASP A C 1
ATOM 653 O O . ASP A 1 82 ? -11.657 3.835 -11.392 1.00 73.00 82 ASP A O 1
ATOM 657 N N . GLN A 1 83 ? -10.096 3.723 -13.005 1.00 75.31 83 GLN A N 1
ATOM 658 C CA . GLN A 1 83 ? -9.959 5.167 -13.278 1.00 75.31 83 GLN A CA 1
ATOM 659 C C . GLN A 1 83 ? -9.269 5.981 -12.170 1.00 75.31 83 GLN A C 1
AT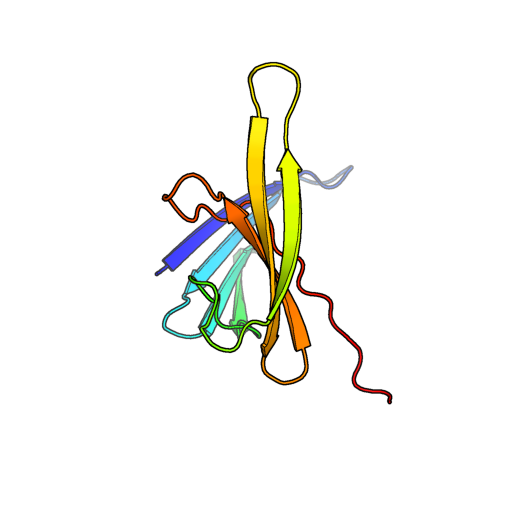OM 661 O O . GLN A 1 83 ? -9.140 7.198 -12.290 1.00 75.31 83 GLN A O 1
ATOM 666 N N . VAL A 1 84 ? -8.760 5.325 -11.126 1.00 70.50 84 VAL A N 1
ATOM 667 C CA . VAL A 1 84 ? -7.996 5.956 -10.048 1.00 70.50 84 VAL A CA 1
ATOM 668 C C . VAL A 1 84 ? -6.507 5.690 -10.242 1.00 70.50 84 VAL A C 1
ATOM 670 O O . VAL A 1 84 ? -6.059 4.541 -10.341 1.00 70.50 84 VAL A O 1
ATOM 673 N N . IL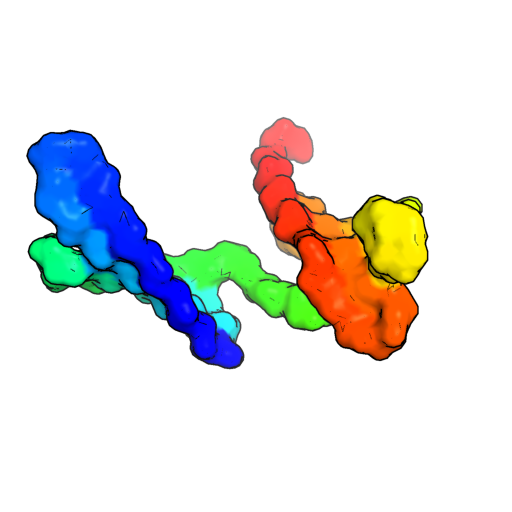E A 1 85 ? -5.715 6.763 -10.258 1.00 78.38 85 ILE A N 1
ATOM 674 C CA . ILE A 1 85 ? -4.256 6.663 -10.297 1.00 78.38 85 ILE A CA 1
ATOM 675 C C . ILE A 1 85 ? -3.747 6.340 -8.892 1.00 78.38 85 ILE A C 1
ATOM 677 O O . ILE A 1 85 ? -3.894 7.114 -7.946 1.00 78.38 85 ILE A O 1
ATOM 681 N N . ASN A 1 86 ? -3.110 5.184 -8.772 1.00 77.81 86 ASN A N 1
ATOM 682 C CA . ASN A 1 86 ? -2.485 4.709 -7.551 1.00 77.81 86 ASN A CA 1
ATOM 683 C C . ASN A 1 86 ? -0.970 4.673 -7.738 1.00 77.81 86 ASN A C 1
ATOM 685 O O . ASN A 1 86 ? -0.478 4.264 -8.791 1.00 77.81 86 ASN A O 1
ATOM 689 N N . TYR A 1 87 ? -0.235 5.053 -6.698 1.00 83.44 87 TYR A N 1
ATOM 690 C CA . TYR A 1 87 ? 1.220 4.955 -6.664 1.00 83.44 87 TYR A CA 1
ATOM 691 C C . TYR A 1 87 ? 1.633 3.884 -5.665 1.00 83.44 87 TYR A C 1
ATOM 693 O O . TYR A 1 87 ? 1.088 3.813 -4.564 1.00 83.44 87 TYR A O 1
ATOM 701 N N . ALA A 1 88 ? 2.614 3.073 -6.041 1.00 83.06 88 ALA A N 1
ATOM 702 C CA . ALA A 1 88 ? 3.183 2.047 -5.184 1.00 83.06 88 ALA A CA 1
ATOM 703 C C . ALA A 1 88 ? 4.702 2.200 -5.151 1.00 83.06 88 ALA A C 1
ATOM 705 O O . ALA A 1 88 ? 5.358 2.120 -6.190 1.00 83.06 88 ALA A O 1
ATOM 706 N N . THR A 1 89 ? 5.253 2.398 -3.955 1.00 86.31 89 THR A N 1
ATOM 707 C CA . THR A 1 89 ? 6.695 2.451 -3.711 1.00 86.31 89 THR A CA 1
ATOM 708 C C . THR A 1 89 ? 7.113 1.226 -2.909 1.00 86.31 89 THR A C 1
ATOM 710 O O . THR A 1 89 ? 6.608 0.993 -1.806 1.00 86.31 89 THR A O 1
ATOM 713 N N . VAL A 1 90 ? 8.047 0.445 -3.452 1.00 86.81 90 VAL A N 1
ATOM 714 C CA . VAL A 1 90 ? 8.546 -0.792 -2.832 1.00 86.81 90 VAL A CA 1
ATOM 715 C C . VAL A 1 90 ? 10.064 -0.779 -2.719 1.00 86.81 90 VAL A C 1
ATOM 717 O O . VAL A 1 90 ? 10.745 -0.153 -3.533 1.00 86.81 90 VAL A O 1
ATOM 720 N N . SER A 1 91 ? 10.608 -1.485 -1.730 1.00 87.81 91 SER A N 1
ATOM 721 C CA . SER A 1 91 ? 12.053 -1.661 -1.591 1.00 87.81 91 SER A CA 1
ATOM 722 C C . SER A 1 91 ? 12.643 -2.476 -2.754 1.00 87.81 91 SER A C 1
ATOM 724 O O . SER A 1 91 ? 12.067 -3.471 -3.204 1.00 87.81 91 SER A O 1
ATOM 726 N N . ARG A 1 92 ? 13.818 -2.053 -3.240 1.00 86.19 92 ARG A N 1
ATOM 727 C CA . ARG A 1 92 ? 14.594 -2.734 -4.295 1.00 86.19 92 ARG A CA 1
ATOM 728 C C . ARG A 1 92 ? 15.493 -3.849 -3.743 1.00 86.19 92 ARG A C 1
ATOM 730 O O . ARG A 1 92 ? 16.046 -4.629 -4.509 1.00 86.19 92 ARG A O 1
ATOM 737 N N . ASP A 1 93 ? 15.608 -3.975 -2.425 1.00 76.50 93 ASP A N 1
ATOM 738 C CA . ASP A 1 93 ? 16.449 -4.952 -1.711 1.00 76.50 93 ASP A CA 1
ATOM 739 C C . ASP A 1 93 ? 16.040 -6.435 -1.887 1.00 76.50 93 ASP A C 1
ATOM 741 O O . ASP A 1 93 ? 16.520 -7.307 -1.166 1.00 76.50 93 ASP A O 1
ATOM 745 N N . GLY A 1 94 ? 15.176 -6.739 -2.861 1.00 65.88 94 GLY A N 1
ATOM 746 C CA . GLY A 1 94 ? 14.731 -8.087 -3.216 1.00 65.88 94 GLY A CA 1
ATOM 747 C C . GLY A 1 94 ? 13.545 -8.597 -2.399 1.00 65.88 94 GLY A C 1
ATOM 748 O O . GLY A 1 94 ? 12.981 -9.631 -2.744 1.00 65.88 94 GLY A O 1
ATOM 749 N N . LEU A 1 95 ? 13.136 -7.875 -1.351 1.00 69.38 95 LEU A N 1
ATOM 750 C CA . LEU A 1 95 ? 12.010 -8.259 -0.495 1.00 69.38 95 LEU A CA 1
ATOM 751 C C . LEU A 1 95 ? 10.682 -7.608 -0.908 1.00 69.38 95 LEU A C 1
ATOM 753 O O . LEU A 1 95 ? 9.636 -8.004 -0.395 1.00 69.38 95 LEU A O 1
ATOM 757 N N . CYS A 1 96 ? 10.712 -6.635 -1.830 1.00 76.69 96 CYS A N 1
ATOM 758 C CA . CYS A 1 96 ? 9.538 -5.898 -2.314 1.00 76.69 96 CYS A CA 1
ATOM 759 C C . CYS A 1 96 ? 8.653 -5.380 -1.167 1.00 76.69 96 CYS A C 1
ATOM 761 O O . CYS A 1 96 ? 7.424 -5.461 -1.220 1.00 76.69 96 CYS A O 1
ATOM 763 N N . VAL A 1 97 ? 9.282 -4.861 -0.110 1.00 81.69 97 VAL A N 1
ATOM 764 C CA . VAL A 1 97 ? 8.576 -4.365 1.070 1.00 81.69 97 VAL A CA 1
ATOM 765 C C . VAL A 1 97 ? 7.855 -3.070 0.694 1.00 81.69 97 VAL A C 1
ATOM 767 O O . VAL A 1 97 ? 8.504 -2.159 0.176 1.00 81.69 97 VAL A O 1
ATOM 770 N N . PRO A 1 98 ? 6.540 -2.940 0.949 1.00 78.56 98 PRO A N 1
ATOM 771 C CA . PRO A 1 98 ? 5.826 -1.690 0.713 1.00 78.56 98 PRO A CA 1
ATOM 772 C C . PRO A 1 98 ? 6.365 -0.587 1.631 1.00 78.56 98 PRO A C 1
ATOM 774 O O . PRO A 1 98 ? 6.309 -0.716 2.854 1.00 78.56 98 PRO A O 1
ATOM 777 N N . LEU A 1 99 ? 6.874 0.498 1.046 1.00 76.56 99 LEU A N 1
ATOM 778 C CA . LEU A 1 99 ? 7.406 1.654 1.784 1.00 76.56 99 LEU A CA 1
ATOM 779 C C . LEU A 1 99 ? 6.419 2.826 1.814 1.00 76.56 99 LEU A C 1
ATOM 781 O O . LEU A 1 99 ? 6.478 3.669 2.705 1.00 76.56 99 LEU A O 1
ATOM 785 N N . GLY A 1 100 ? 5.495 2.868 0.857 1.00 67.12 100 GLY A N 1
ATOM 786 C CA . GLY A 1 100 ? 4.454 3.881 0.774 1.00 67.12 100 GLY A CA 1
ATOM 787 C C . GLY A 1 100 ? 3.581 3.692 -0.462 1.00 67.12 100 GLY A C 1
ATOM 788 O O . GLY A 1 100 ? 3.982 3.065 -1.441 1.00 67.12 100 GLY A O 1
ATOM 789 N N . GLY A 1 101 ? 2.371 4.238 -0.404 1.00 54.16 101 GLY A N 1
ATOM 790 C CA . GLY A 1 101 ? 1.450 4.298 -1.529 1.00 54.16 101 GLY A CA 1
ATOM 791 C C . GLY A 1 101 ? 0.349 5.296 -1.218 1.00 54.16 101 GLY A C 1
ATOM 792 O O . GLY A 1 101 ? -0.416 5.108 -0.273 1.00 54.16 101 GLY A O 1
ATOM 793 N N . HIS A 1 102 ? 0.318 6.393 -1.967 1.00 46.53 102 HIS A N 1
ATOM 794 C CA . HIS A 1 102 ? -0.766 7.362 -1.900 1.00 46.53 102 HIS A CA 1
ATOM 795 C C . HIS A 1 102 ? -1.824 6.959 -2.929 1.00 46.53 102 HIS A C 1
ATOM 797 O O . HIS A 1 102 ? -1.527 6.825 -4.118 1.00 46.53 102 HIS A O 1
ATOM 803 N N . VAL A 1 103 ? -3.058 6.773 -2.463 1.00 43.81 103 VAL A N 1
ATOM 804 C CA . VAL A 1 103 ? -4.240 6.793 -3.326 1.00 43.81 103 VAL A CA 1
ATOM 805 C C . VAL A 1 103 ? -4.579 8.268 -3.528 1.00 43.81 103 VAL A C 1
ATOM 807 O O . VAL A 1 103 ? -4.986 8.931 -2.574 1.00 43.81 103 VAL A O 1
ATOM 810 N N . PHE A 1 104 ? -4.379 8.807 -4.731 1.00 37.19 104 PHE A N 1
ATOM 811 C CA . PHE A 1 104 ? -4.963 10.100 -5.079 1.00 37.19 104 PHE A CA 1
ATOM 812 C C . PHE A 1 104 ? -6.334 9.834 -5.696 1.00 37.19 104 PHE A C 1
ATOM 814 O O . PHE A 1 104 ? -6.435 9.197 -6.740 1.00 37.19 104 PHE A O 1
ATOM 821 N N . PHE A 1 105 ? -7.394 10.315 -5.046 1.00 30.38 105 PHE A N 1
ATOM 822 C CA . PHE A 1 105 ? -8.703 10.419 -5.680 1.00 30.38 105 PHE A CA 1
ATOM 823 C C . PHE A 1 105 ? -8.605 11.517 -6.740 1.00 30.38 105 PHE A C 1
ATOM 825 O O . PHE A 1 105 ? -8.561 12.698 -6.398 1.00 30.38 105 PHE A O 1
ATOM 832 N N . THR A 1 106 ? -8.529 11.154 -8.017 1.00 31.02 106 THR A N 1
ATOM 833 C CA . THR A 1 106 ? -8.848 12.106 -9.082 1.00 31.02 106 THR A CA 1
ATOM 834 C C . THR A 1 106 ? -10.353 12.066 -9.305 1.00 31.02 106 THR A C 1
ATOM 836 O O . THR A 1 106 ? -10.905 11.049 -9.717 1.00 31.02 106 THR A O 1
ATOM 839 N N . ASP A 1 107 ? -10.993 13.172 -8.937 1.00 29.42 107 ASP A N 1
ATOM 840 C CA . ASP A 1 107 ? -12.387 13.529 -9.199 1.00 29.42 107 ASP A CA 1
ATOM 841 C C . ASP A 1 107 ? -12.743 13.298 -10.687 1.00 29.42 107 ASP A C 1
ATOM 843 O O . ASP A 1 107 ? -11.975 13.731 -11.551 1.00 29.42 107 ASP A O 1
ATOM 847 N N . PRO A 1 108 ? -13.859 12.619 -11.024 1.00 30.52 108 PRO A N 1
ATOM 848 C CA . PRO A 1 108 ? -14.227 12.284 -12.404 1.00 30.52 108 PRO A CA 1
ATOM 849 C C . PRO A 1 108 ? -14.724 13.466 -13.257 1.00 30.52 108 PRO A C 1
ATOM 851 O O . PRO A 1 108 ? -15.375 13.245 -14.277 1.00 30.52 108 PRO A O 1
ATOM 854 N N . THR A 1 109 ? -14.443 14.720 -12.906 1.00 39.22 109 THR A N 1
ATOM 855 C CA . THR A 1 109 ? -14.769 15.858 -13.779 1.00 39.22 109 THR A CA 1
ATOM 856 C C . THR A 1 109 ? -13.597 16.269 -14.671 1.00 39.22 109 THR A C 1
ATOM 858 O O . THR A 1 109 ? -13.068 17.363 -14.484 1.00 39.22 109 THR A O 1
ATOM 861 N N . VAL A 1 110 ? -13.229 15.422 -15.646 1.00 35.16 110 VAL A N 1
ATOM 862 C CA . VAL A 1 110 ? -12.741 15.819 -16.992 1.00 35.16 110 VAL A CA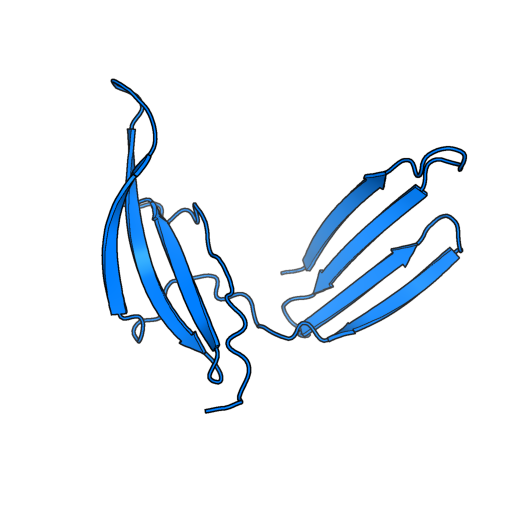 1
ATOM 863 C C . VAL A 1 110 ? -13.125 14.751 -18.012 1.00 35.16 110 VAL A C 1
ATOM 865 O O . VAL A 1 110 ? -12.726 13.583 -17.815 1.00 35.16 110 VAL A O 1
#

Sequence (110 aa):
MVGMRGVSFTIPNQQKSNLWIIENI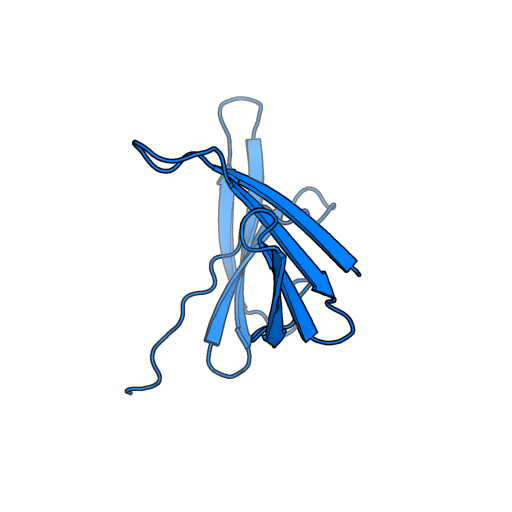KTGQTYTIDEDEKKCYKSSIPIKPVNCIPDTATYLHSSTYGYGDKQIMADTWYVNIDQVINYATVSRDGLCVPLGGHVFFTDPTV

pLDDT: mean 76.25, std 15.46, range [29.42, 93.25]

Organism: NCBI:txid433720

Foldseek 3Di:
DKDKDKDWDDDVPDDTWIWIWIADLVVQKIWIATPVVRDIDIDGNPDRPPPADDPQWAWDDWDWDDDDPDIWIWTKTWDQDPNWIKIFIATPPPPRHTPDIDGDDDDPPD